Protein AF-A0A645DBS4-F1 (afdb_monomer)

Radius of gyration: 14.43 Å; Cα contacts (8 Å, |Δi|>4): 65; chains: 1; bounding box: 29×24×44 Å

Structure (mmCIF, N/CA/C/O backbone):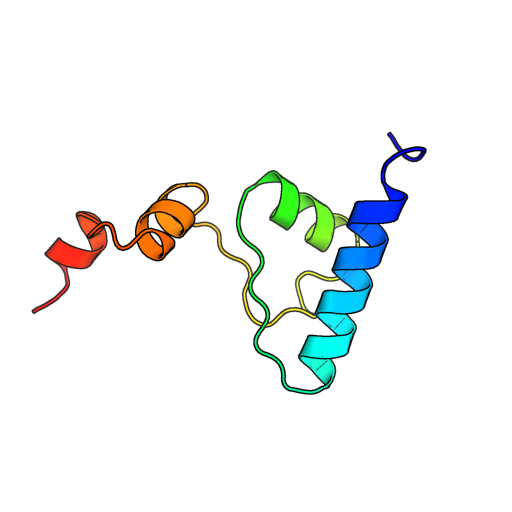
data_AF-A0A645DBS4-F1
#
_entry.id   AF-A0A645DBS4-F1
#
loop_
_atom_site.group_PDB
_atom_site.id
_atom_site.type_symbol
_atom_site.label_atom_id
_atom_site.label_alt_id
_atom_site.label_comp_id
_atom_site.label_asym_id
_atom_site.label_entity_id
_atom_site.label_seq_id
_atom_site.pdbx_PDB_ins_code
_atom_site.Cartn_x
_atom_site.Cartn_y
_atom_site.Cartn_z
_atom_site.occupancy
_atom_site.B_iso_or_equiv
_atom_site.auth_seq_id
_atom_site.auth_comp_id
_atom_site.auth_asym_id
_atom_site.auth_atom_id
_atom_site.pdbx_PDB_model_num
ATOM 1 N N . MET A 1 1 ? 11.156 6.245 21.297 1.00 56.91 1 MET A N 1
ATOM 2 C CA . MET A 1 1 ? 10.434 6.371 20.007 1.00 56.91 1 MET A CA 1
ATOM 3 C C . MET A 1 1 ? 8.923 6.584 20.146 1.00 56.91 1 MET A C 1
ATOM 5 O O . MET A 1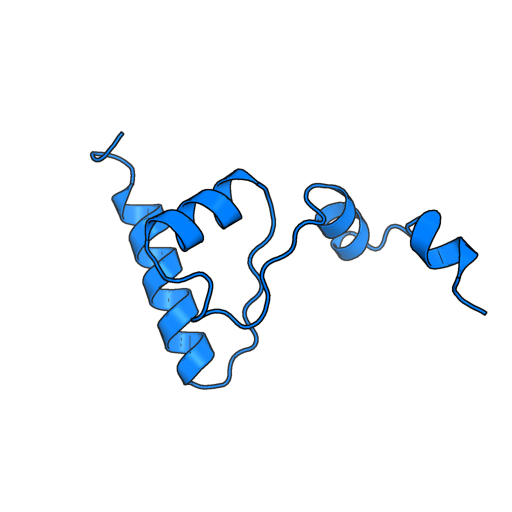 1 ? 8.350 7.144 19.223 1.00 56.91 1 MET A O 1
ATOM 9 N N . ALA A 1 2 ? 8.274 6.235 21.269 1.00 70.06 2 ALA A N 1
ATOM 10 C CA . ALA A 1 2 ? 6.822 6.424 21.442 1.00 70.06 2 ALA A CA 1
ATOM 11 C C . ALA A 1 2 ? 6.329 7.868 21.202 1.00 70.06 2 ALA A C 1
ATOM 13 O O . ALA A 1 2 ? 5.282 8.060 20.592 1.00 70.06 2 ALA A O 1
ATOM 14 N N . ASN A 1 3 ? 7.120 8.875 21.591 1.00 88.75 3 ASN A N 1
ATOM 15 C CA . ASN A 1 3 ? 6.747 10.293 21.483 1.00 88.75 3 ASN A CA 1
ATOM 16 C C . ASN A 1 3 ? 6.464 10.764 20.044 1.00 88.75 3 ASN A C 1
ATOM 18 O O . ASN A 1 3 ? 5.762 11.754 19.867 1.00 88.75 3 ASN A O 1
ATOM 22 N N . PHE A 1 4 ? 6.981 10.063 19.027 1.00 89.56 4 PHE A N 1
ATOM 23 C CA . PHE A 1 4 ? 6.796 10.415 17.612 1.00 89.56 4 PHE A CA 1
ATOM 24 C C . PHE A 1 4 ? 6.011 9.358 16.819 1.00 89.56 4 PHE A C 1
ATOM 26 O O . PHE A 1 4 ? 5.793 9.526 15.625 1.00 89.56 4 PHE A O 1
ATOM 33 N N . ALA A 1 5 ? 5.549 8.281 17.464 1.00 89.44 5 ALA A N 1
ATOM 34 C CA . ALA A 1 5 ? 4.826 7.195 16.795 1.00 89.44 5 ALA A CA 1
ATOM 35 C C . ALA A 1 5 ? 3.348 7.525 16.520 1.00 89.44 5 ALA A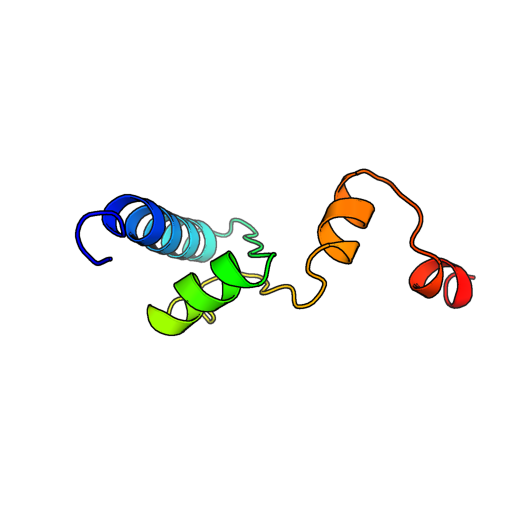 C 1
ATOM 37 O O . ALA A 1 5 ? 2.698 6.850 15.726 1.00 89.44 5 ALA A O 1
ATOM 38 N N . HIS A 1 6 ? 2.806 8.564 17.166 1.00 91.75 6 HIS A N 1
ATOM 39 C CA . HIS A 1 6 ? 1.378 8.882 17.115 1.00 91.75 6 HIS A CA 1
ATOM 40 C C . HIS A 1 6 ? 0.848 9.069 15.683 1.00 91.75 6 HIS A C 1
ATOM 42 O O . HIS A 1 6 ? -0.213 8.544 15.355 1.00 91.75 6 HIS A O 1
ATOM 48 N N . GLY A 1 7 ? 1.605 9.755 14.819 1.00 93.38 7 GLY A N 1
ATOM 49 C CA . GLY A 1 7 ? 1.214 9.977 13.424 1.00 93.38 7 GLY A CA 1
ATOM 50 C C . GLY A 1 7 ? 1.108 8.673 12.634 1.00 93.38 7 GLY A C 1
ATOM 51 O O . GLY A 1 7 ? 0.055 8.379 12.072 1.00 93.38 7 GLY A O 1
ATOM 52 N N . THR A 1 8 ? 2.162 7.853 12.653 1.00 93.06 8 THR A N 1
ATOM 53 C CA . THR A 1 8 ? 2.184 6.538 11.990 1.00 93.06 8 THR A CA 1
ATOM 54 C C . THR A 1 8 ? 1.055 5.645 12.487 1.00 93.06 8 THR A C 1
ATOM 56 O O . THR A 1 8 ? 0.352 5.028 11.686 1.00 93.06 8 THR A O 1
ATOM 59 N N . ASN A 1 9 ? 0.822 5.643 13.802 1.00 90.88 9 ASN A N 1
ATOM 60 C CA . ASN A 1 9 ? -0.243 4.857 14.403 1.00 90.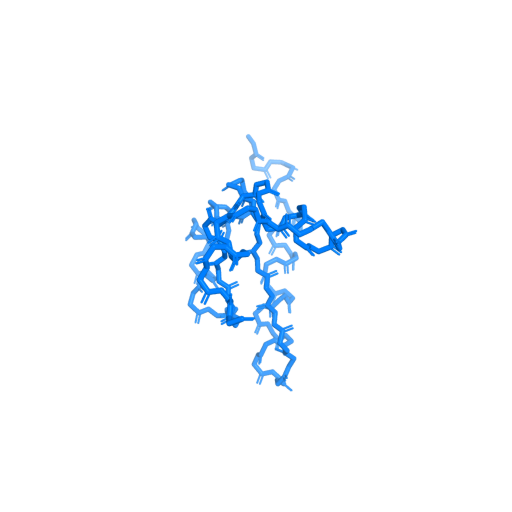88 9 ASN A CA 1
ATOM 61 C C . ASN A 1 9 ? -1.617 5.281 13.884 1.00 90.88 9 ASN A C 1
ATOM 63 O O . ASN A 1 9 ? -2.445 4.438 13.539 1.00 90.88 9 ASN A O 1
ATOM 67 N N . LYS A 1 10 ? -1.845 6.594 13.778 1.00 94.75 10 LYS A N 1
ATOM 68 C CA . LYS A 1 10 ? -3.124 7.107 13.305 1.00 94.75 10 LYS A CA 1
ATOM 69 C C . LYS A 1 10 ? -3.376 6.776 11.838 1.00 94.75 10 LYS A C 1
ATOM 71 O O . LYS A 1 10 ? -4.502 6.442 11.479 1.00 94.75 10 LYS A O 1
ATOM 76 N N . ILE A 1 11 ? -2.337 6.815 11.005 1.00 93.94 11 ILE A N 1
ATOM 77 C CA . ILE A 1 11 ? -2.432 6.392 9.604 1.00 93.94 11 ILE A CA 1
ATOM 78 C C . ILE A 1 11 ? -2.787 4.904 9.506 1.00 93.94 11 ILE A C 1
ATOM 80 O O . ILE A 1 11 ? -3.683 4.558 8.742 1.00 93.94 11 ILE A O 1
ATOM 84 N N . ALA A 1 12 ? -2.166 4.031 10.305 1.00 92.75 12 ALA A N 1
ATOM 85 C CA . ALA A 1 12 ? -2.488 2.602 10.306 1.00 92.75 12 ALA A CA 1
ATOM 86 C C . ALA A 1 12 ? -3.956 2.321 10.689 1.00 92.75 12 ALA A C 1
ATOM 88 O O . ALA A 1 12 ? -4.617 1.512 10.037 1.00 92.75 12 ALA A O 1
ATOM 89 N N . GLU A 1 13 ? -4.491 3.029 11.692 1.00 94.19 13 GLU A N 1
ATOM 90 C CA . GLU A 1 13 ? -5.914 2.954 12.060 1.00 94.19 13 GLU A CA 1
ATOM 91 C C . GLU A 1 13 ? -6.834 3.391 10.914 1.00 94.19 13 GLU A C 1
ATOM 93 O O . GLU A 1 13 ? -7.813 2.708 10.614 1.00 94.19 13 GLU A O 1
ATOM 98 N N . ILE A 1 14 ? -6.520 4.520 10.268 1.00 95.75 14 ILE A N 1
ATOM 99 C CA . ILE A 1 14 ? -7.312 5.055 9.153 1.00 95.75 14 ILE A CA 1
ATOM 100 C C . ILE A 1 14 ? -7.304 4.074 7.982 1.00 95.75 14 ILE A C 1
ATOM 102 O O . ILE A 1 14 ? -8.361 3.806 7.419 1.00 95.75 14 ILE A O 1
ATOM 106 N N . LEU A 1 15 ? -6.142 3.509 7.638 1.00 95.06 15 LEU A N 1
ATOM 107 C CA . LEU A 1 15 ? -6.028 2.513 6.573 1.00 95.06 15 LEU A CA 1
ATOM 108 C C . LEU A 1 15 ? -6.920 1.302 6.852 1.00 95.06 15 LEU A C 1
ATOM 110 O O . LEU A 1 15 ? -7.663 0.877 5.971 1.00 95.06 15 LEU A O 1
ATOM 114 N N . ALA A 1 16 ? -6.907 0.779 8.077 1.00 94.06 16 ALA A N 1
ATOM 115 C CA . ALA A 1 16 ? -7.771 -0.335 8.452 1.00 94.06 16 ALA A CA 1
ATOM 116 C C . ALA A 1 16 ? -9.268 0.012 8.345 1.00 94.06 16 ALA A C 1
ATOM 118 O O . ALA A 1 16 ? -10.053 -0.777 7.816 1.00 94.06 16 ALA A O 1
ATOM 119 N N . ASP A 1 17 ? -9.664 1.204 8.799 1.00 97.00 17 ASP A N 1
ATOM 120 C CA . ASP A 1 17 ? -11.047 1.682 8.718 1.00 97.00 17 ASP A CA 1
ATOM 121 C C . ASP A 1 17 ? -11.521 1.824 7.264 1.00 97.00 17 ASP A C 1
ATOM 123 O O . ASP A 1 17 ? -12.548 1.254 6.894 1.00 97.00 17 ASP A O 1
ATOM 127 N N . VAL A 1 18 ? -10.760 2.503 6.400 1.00 97.69 18 VAL A N 1
ATOM 128 C CA . VAL A 1 18 ? -11.154 2.671 4.989 1.00 97.69 18 VAL A CA 1
ATOM 129 C C . VAL A 1 18 ? -11.142 1.347 4.226 1.00 97.69 18 VAL A C 1
ATOM 131 O O . VAL A 1 18 ? -11.993 1.143 3.361 1.00 97.69 18 VAL A O 1
ATOM 134 N N . THR A 1 19 ? -10.256 0.412 4.592 1.00 97.00 19 THR A N 1
ATOM 135 C CA . THR A 1 19 ? -10.258 -0.950 4.032 1.00 97.00 19 THR A CA 1
ATOM 136 C C . THR A 1 19 ? -11.554 -1.674 4.355 1.00 97.00 19 THR A C 1
ATOM 138 O O . THR A 1 19 ? -12.183 -2.246 3.469 1.00 97.00 19 THR A O 1
ATOM 141 N N . SER A 1 20 ? -12.005 -1.594 5.611 1.00 96.00 20 SER A N 1
ATOM 142 C CA . SER A 1 20 ? -13.279 -2.190 6.033 1.00 96.00 20 SER A CA 1
ATOM 143 C C . SER A 1 20 ? -14.494 -1.587 5.315 1.00 96.00 20 SER A C 1
ATOM 145 O O . SER A 1 20 ? -15.527 -2.240 5.191 1.00 96.00 20 SER A O 1
ATOM 147 N N . LYS A 1 21 ? -14.351 -0.362 4.791 1.00 97.75 21 LYS A N 1
ATOM 148 C CA . LYS A 1 21 ? -15.360 0.352 3.995 1.00 97.75 21 LYS A CA 1
ATOM 149 C C . LYS A 1 21 ? -15.253 0.085 2.489 1.00 97.75 21 LYS A C 1
ATOM 151 O O . LYS A 1 21 ? -16.006 0.675 1.721 1.00 97.75 21 LYS A O 1
ATOM 156 N N . GLY A 1 22 ? -14.347 -0.795 2.062 1.00 95.38 22 GLY A N 1
ATOM 157 C CA . GLY A 1 22 ? -14.215 -1.239 0.673 1.00 95.38 22 GLY A CA 1
ATOM 158 C C . GLY A 1 22 ? -13.131 -0.531 -0.141 1.00 95.38 22 GLY A C 1
ATOM 159 O O . GLY A 1 22 ? -13.004 -0.812 -1.331 1.00 95.38 22 GLY A O 1
ATOM 160 N N . ALA A 1 23 ? -12.335 0.361 0.459 1.00 97.56 23 ALA A N 1
ATOM 161 C CA . ALA A 1 23 ? -11.168 0.912 -0.223 1.00 97.56 23 ALA A CA 1
ATOM 162 C C . ALA A 1 23 ? -10.058 -0.145 -0.324 1.00 97.56 23 ALA A C 1
ATOM 164 O O . ALA A 1 23 ? -9.768 -0.845 0.644 1.00 97.56 23 ALA A O 1
ATOM 165 N N . PHE A 1 24 ? -9.393 -0.228 -1.476 1.00 95.69 24 PHE A N 1
ATOM 166 C CA . PHE A 1 24 ? -8.170 -1.017 -1.582 1.00 95.69 24 PHE A CA 1
ATOM 167 C C . PHE A 1 24 ? -7.020 -0.257 -0.917 1.00 95.69 24 PHE A C 1
ATOM 169 O O . PHE A 1 24 ? -6.699 0.863 -1.318 1.00 95.69 24 PHE A O 1
ATOM 176 N N . THR A 1 25 ? -6.392 -0.858 0.090 1.00 95.25 25 THR A N 1
ATOM 177 C CA . THR A 1 25 ? -5.231 -0.285 0.774 1.00 95.25 25 THR A CA 1
ATOM 178 C C . THR A 1 25 ? -4.012 -1.168 0.605 1.00 95.25 25 THR A C 1
ATOM 180 O O . THR A 1 25 ? -4.046 -2.385 0.791 1.00 95.25 25 THR A O 1
ATOM 183 N N . LEU A 1 26 ? -2.900 -0.529 0.269 1.00 92.19 26 LE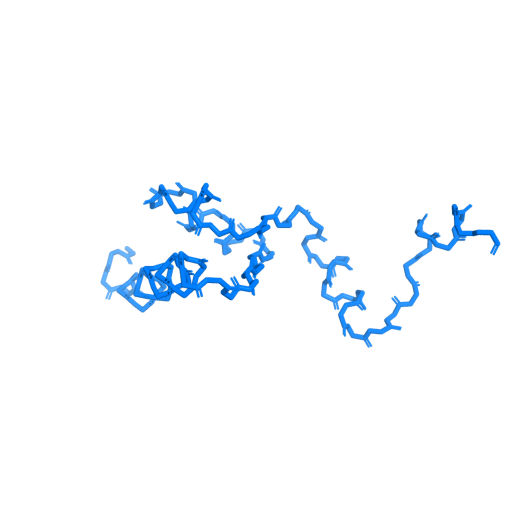U A N 1
ATOM 184 C CA . LEU A 1 26 ? -1.639 -1.204 0.060 1.00 92.19 26 LEU A CA 1
ATOM 185 C C . LEU A 1 26 ? -0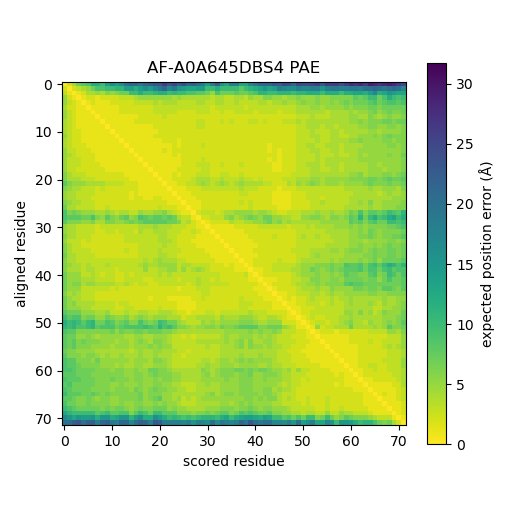.581 -0.559 0.945 1.00 92.19 26 LEU A C 1
ATOM 187 O O . LEU A 1 26 ? -0.368 0.651 0.889 1.00 92.19 26 LEU A O 1
ATOM 191 N N . VAL A 1 27 ? 0.102 -1.383 1.737 1.00 91.75 27 VAL A N 1
ATOM 192 C CA . VAL A 1 27 ? 1.250 -0.969 2.547 1.00 91.75 27 VAL A CA 1
ATOM 193 C C . VAL A 1 27 ? 2.517 -1.560 1.943 1.00 91.75 27 VAL A C 1
ATOM 195 O O . VAL A 1 27 ? 2.629 -2.774 1.795 1.00 91.75 27 VAL A O 1
ATOM 198 N N . GLY A 1 28 ? 3.469 -0.701 1.587 1.00 88.69 28 GLY A N 1
ATOM 199 C CA . GLY A 1 28 ? 4.771 -1.091 1.051 1.00 88.69 28 GLY A CA 1
ATOM 200 C C . GLY A 1 28 ? 5.922 -0.406 1.784 1.00 88.69 28 GLY A C 1
ATOM 201 O O . GLY A 1 28 ? 5.727 0.605 2.459 1.00 88.69 28 GLY A O 1
ATOM 202 N N . GLY A 1 29 ? 7.122 -0.971 1.639 1.00 83.75 29 GLY A N 1
ATOM 203 C CA . GLY A 1 29 ? 8.341 -0.512 2.313 1.00 83.75 29 GLY A CA 1
ATOM 204 C C . GLY A 1 29 ? 8.567 -1.188 3.670 1.00 83.75 29 GLY A C 1
ATOM 205 O O . GLY A 1 29 ? 7.627 -1.410 4.427 1.00 83.75 29 GLY A O 1
ATOM 206 N N . GLY A 1 30 ? 9.824 -1.527 3.979 1.00 84.06 30 GLY A N 1
ATOM 207 C CA . GLY A 1 30 ? 10.174 -2.334 5.157 1.00 84.06 30 GLY A CA 1
ATOM 208 C C . GLY A 1 30 ? 9.700 -1.732 6.483 1.00 84.06 30 GLY A C 1
ATOM 209 O O . GLY A 1 30 ? 9.065 -2.425 7.277 1.00 84.06 30 GLY A O 1
ATOM 210 N N . ASP A 1 31 ? 9.922 -0.432 6.687 1.00 87.94 31 ASP A N 1
ATOM 211 C CA . ASP A 1 31 ? 9.548 0.248 7.934 1.00 87.94 31 ASP A CA 1
ATOM 212 C C . ASP A 1 31 ? 8.029 0.387 8.097 1.00 87.94 31 ASP A C 1
ATOM 214 O O . ASP A 1 31 ? 7.490 0.161 9.182 1.00 87.94 31 ASP A O 1
ATOM 218 N N . SER A 1 32 ? 7.312 0.691 7.011 1.00 89.25 32 SER A N 1
ATOM 219 C CA . SER A 1 32 ? 5.847 0.787 7.019 1.00 89.25 32 SER A CA 1
ATOM 220 C C . SER A 1 32 ? 5.201 -0.567 7.312 1.00 89.25 32 SER A C 1
ATOM 222 O O . SER A 1 32 ? 4.272 -0.649 8.117 1.00 89.25 32 SER A O 1
ATOM 224 N N . VAL A 1 33 ? 5.717 -1.642 6.704 1.00 89.81 33 VAL A N 1
ATOM 225 C CA . VAL A 1 33 ? 5.265 -3.020 6.951 1.00 89.81 33 VAL A CA 1
ATOM 226 C C . VAL A 1 33 ? 5.542 -3.431 8.399 1.00 89.81 33 VAL A C 1
ATOM 228 O O . VAL A 1 33 ? 4.667 -4.005 9.054 1.00 89.81 33 VAL A O 1
ATOM 231 N N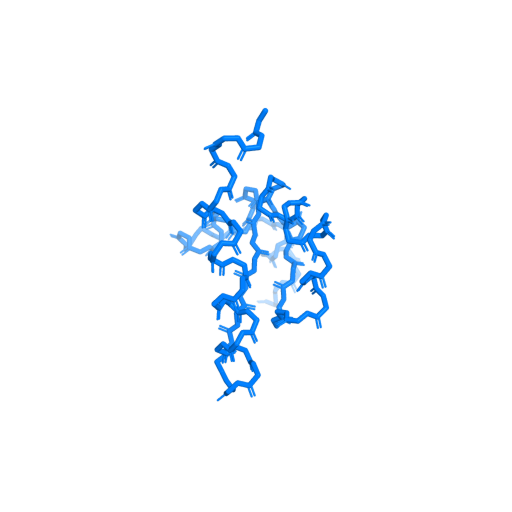 . ALA A 1 34 ? 6.719 -3.096 8.933 1.00 89.31 34 ALA A N 1
ATOM 232 C CA . ALA A 1 34 ? 7.053 -3.355 10.329 1.00 89.31 34 ALA A CA 1
ATOM 233 C C . ALA A 1 34 ? 6.095 -2.625 11.284 1.00 89.31 34 ALA A C 1
ATOM 235 O O . ALA A 1 34 ? 5.583 -3.243 12.218 1.00 89.31 34 ALA A O 1
ATOM 236 N N . ALA A 1 35 ? 5.784 -1.353 11.014 1.00 89.75 35 ALA A N 1
ATOM 237 C CA . ALA A 1 35 ? 4.870 -0.559 11.831 1.00 89.75 35 ALA A CA 1
ATOM 238 C C . ALA A 1 35 ? 3.454 -1.158 11.872 1.00 89.75 35 ALA A C 1
ATOM 240 O O . ALA A 1 35 ? 2.933 -1.431 12.954 1.00 89.75 35 ALA A O 1
ATOM 241 N N . VAL A 1 36 ? 2.839 -1.448 10.717 1.00 90.62 36 VAL A N 1
ATOM 242 C CA . VAL A 1 36 ? 1.477 -2.025 10.691 1.00 90.62 36 VAL A CA 1
ATOM 243 C C . VAL A 1 36 ? 1.420 -3.429 11.295 1.00 90.62 36 VAL A C 1
ATOM 245 O O . VAL A 1 36 ? 0.392 -3.819 11.850 1.00 90.62 36 VAL A O 1
ATOM 248 N N . THR A 1 37 ? 2.523 -4.180 11.237 1.00 89.50 37 THR A N 1
ATOM 249 C CA . THR A 1 37 ? 2.632 -5.512 11.848 1.00 89.50 37 THR A CA 1
ATOM 250 C C . THR A 1 37 ? 2.728 -5.424 13.367 1.00 89.50 37 THR A C 1
ATOM 252 O O . THR A 1 37 ? 1.955 -6.084 14.057 1.00 89.50 37 THR A O 1
ATOM 255 N N . GLN A 1 38 ? 3.609 -4.569 13.900 1.00 89.25 38 GLN A N 1
ATOM 256 C CA . GLN A 1 38 ? 3.751 -4.345 15.347 1.00 89.25 38 GLN A CA 1
ATOM 257 C C . GLN A 1 38 ? 2.444 -3.876 15.995 1.00 89.25 38 GLN A C 1
ATOM 259 O O . GLN A 1 38 ? 2.178 -4.177 17.155 1.00 89.25 38 GLN A O 1
ATOM 264 N N . MET A 1 39 ? 1.613 -3.170 15.232 1.00 87.19 39 MET A N 1
ATOM 265 C CA . MET A 1 39 ? 0.313 -2.683 15.677 1.00 87.19 39 MET A CA 1
ATOM 266 C C . MET A 1 39 ? -0.850 -3.669 15.469 1.00 87.19 39 MET A C 1
ATOM 268 O O . MET A 1 39 ? -1.976 -3.372 15.865 1.00 87.19 39 MET A O 1
ATOM 272 N N . GLY A 1 40 ? -0.626 -4.820 14.825 1.00 90.56 40 GLY A N 1
ATOM 273 C CA . GLY A 1 40 ? -1.682 -5.802 14.543 1.00 90.56 40 GLY A CA 1
ATOM 274 C C . GLY A 1 40 ? -2.669 -5.391 13.438 1.00 90.56 40 GLY A C 1
ATOM 275 O O . GLY A 1 40 ? -3.772 -5.934 13.362 1.00 90.56 40 GLY A O 1
ATOM 276 N N . PHE A 1 41 ? -2.293 -4.443 12.574 1.00 91.56 41 PHE A N 1
ATOM 277 C CA . PHE A 1 41 ? -3.097 -3.983 11.434 1.00 91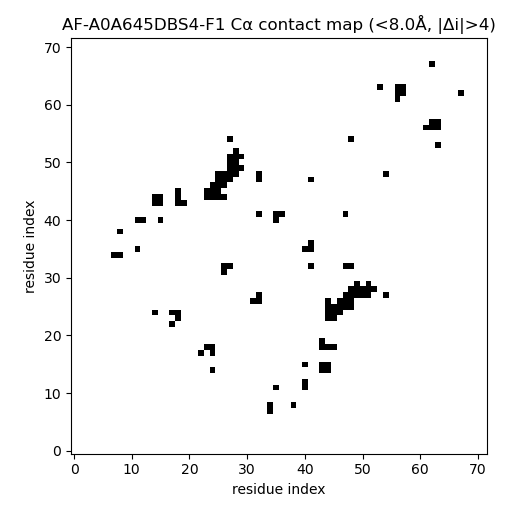.56 41 PHE A CA 1
ATOM 278 C C . PHE A 1 41 ? -2.742 -4.667 10.108 1.00 91.56 41 PHE A C 1
ATOM 280 O O . PHE A 1 41 ? -3.461 -4.475 9.133 1.00 91.56 41 PHE A O 1
ATOM 287 N N . ALA A 1 42 ? -1.698 -5.501 10.060 1.00 88.06 42 ALA A N 1
ATOM 288 C CA . ALA A 1 42 ? -1.279 -6.192 8.833 1.00 88.06 42 ALA A CA 1
ATOM 289 C C . ALA A 1 42 ? -2.411 -6.999 8.161 1.00 88.06 42 ALA A C 1
ATOM 291 O O . ALA A 1 42 ? -2.541 -6.975 6.944 1.00 88.06 42 ALA A O 1
ATOM 292 N N . ASN A 1 43 ? -3.287 -7.634 8.948 1.00 91.12 43 ASN A N 1
ATOM 293 C CA . ASN A 1 43 ? -4.435 -8.398 8.433 1.00 91.12 43 ASN A CA 1
ATOM 294 C C . ASN A 1 43 ? -5.687 -7.536 8.174 1.00 91.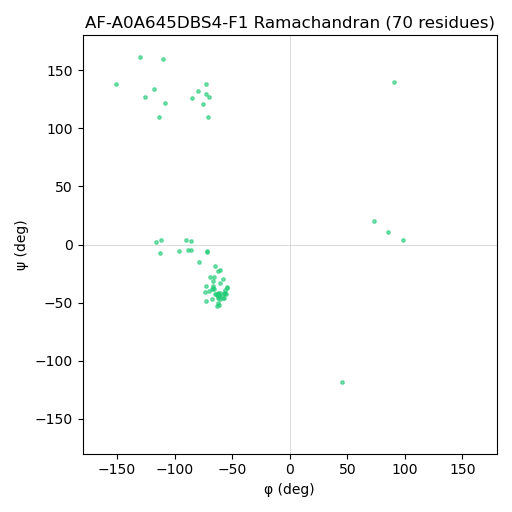12 43 ASN A C 1
ATOM 296 O O . ASN A 1 43 ? -6.750 -8.068 7.868 1.00 91.12 43 ASN A O 1
ATOM 300 N N . LYS A 1 44 ? -5.595 -6.218 8.376 1.00 93.06 44 LYS A N 1
ATOM 301 C CA . LYS A 1 44 ? -6.700 -5.257 8.233 1.00 93.06 44 LYS A CA 1
ATOM 302 C C . LYS A 1 44 ? -6.507 -4.304 7.051 1.00 93.06 44 LYS A C 1
ATOM 304 O O . LYS A 1 44 ? -7.318 -3.405 6.867 1.00 93.06 44 LYS A O 1
ATOM 309 N N . VAL A 1 45 ? -5.449 -4.498 6.269 1.00 93.31 45 VAL A N 1
ATOM 310 C CA . VAL A 1 45 ? -5.185 -3.799 5.005 1.00 93.31 45 VAL A CA 1
ATOM 311 C C . VAL A 1 45 ? -5.337 -4.780 3.843 1.00 93.31 45 VAL A C 1
ATOM 313 O O . VAL A 1 45 ? -5.283 -5.991 4.053 1.00 93.31 45 VAL A O 1
ATOM 316 N N . SER A 1 46 ? -5.550 -4.291 2.620 1.00 94.56 46 SER A N 1
ATOM 317 C CA . SER A 1 46 ? -5.808 -5.181 1.477 1.00 94.56 46 SER A CA 1
ATOM 318 C C . SER A 1 46 ? -4.559 -5.923 1.008 1.00 94.56 46 SER A C 1
ATOM 320 O O . SER A 1 46 ? -4.658 -7.069 0.577 1.00 94.56 46 SER A O 1
ATOM 322 N N . TYR A 1 47 ? -3.388 -5.284 1.072 1.00 92.38 47 TYR A N 1
ATOM 323 C CA . TYR A 1 47 ? -2.133 -5.901 0.655 1.00 92.38 47 TYR A CA 1
ATOM 324 C C . TYR A 1 47 ? -0.926 -5.352 1.417 1.00 92.38 47 TYR A C 1
ATOM 326 O O . TYR A 1 47 ? -0.779 -4.143 1.603 1.00 92.38 47 TYR A O 1
ATOM 334 N N . VAL A 1 48 ? -0.029 -6.258 1.804 1.00 91.75 48 VAL A N 1
ATOM 335 C CA . VAL A 1 48 ? 1.260 -5.944 2.426 1.00 91.75 48 VAL A CA 1
ATOM 336 C C . VAL A 1 48 ? 2.358 -6.368 1.456 1.00 91.75 48 VAL A C 1
ATOM 338 O O . VAL A 1 48 ? 2.570 -7.555 1.218 1.00 91.75 48 VAL A O 1
ATOM 341 N N . SER A 1 49 ? 3.044 -5.393 0.868 1.00 89.62 49 SER A N 1
ATOM 342 C CA . SER A 1 49 ? 4.081 -5.630 -0.131 1.00 89.62 49 SER A CA 1
ATOM 343 C C . SER A 1 49 ? 5.431 -5.913 0.514 1.00 89.62 49 SER A C 1
ATOM 345 O O . SER A 1 49 ? 5.964 -5.100 1.269 1.00 89.62 49 SER A O 1
ATOM 347 N N . THR A 1 50 ? 6.037 -7.033 0.130 1.00 87.25 50 THR A N 1
ATOM 348 C CA . THR A 1 50 ? 7.442 -7.357 0.421 1.00 87.25 50 THR A CA 1
ATOM 349 C C . THR A 1 50 ? 8.404 -6.780 -0.619 1.00 87.25 50 THR A C 1
ATOM 351 O O . THR A 1 50 ? 9.617 -6.871 -0.452 1.00 87.25 50 THR A O 1
ATOM 354 N N . GLY A 1 51 ? 7.881 -6.160 -1.682 1.00 85.31 51 GLY A N 1
ATOM 355 C CA . GLY A 1 51 ? 8.662 -5.689 -2.823 1.00 85.31 51 GLY A CA 1
ATOM 356 C C . GLY A 1 51 ? 9.526 -4.460 -2.547 1.00 85.31 51 GLY A C 1
ATOM 357 O O . GLY A 1 51 ? 10.301 -4.088 -3.419 1.00 85.31 51 GLY A O 1
ATOM 358 N N . GLY A 1 52 ? 9.416 -3.828 -1.371 1.00 84.38 52 GLY A N 1
ATOM 359 C CA . GLY A 1 52 ? 10.270 -2.704 -0.965 1.00 84.38 52 GLY A CA 1
ATOM 360 C C . GLY A 1 52 ? 10.448 -1.659 -2.074 1.00 84.38 52 GLY A C 1
ATOM 361 O O . GLY A 1 52 ? 9.467 -1.082 -2.537 1.00 84.38 52 GLY A O 1
ATOM 362 N N . GLY A 1 53 ? 11.693 -1.463 -2.520 1.00 85.44 53 GLY A N 1
ATOM 363 C CA . GLY A 1 53 ? 12.037 -0.562 -3.626 1.00 85.44 53 GLY A CA 1
ATOM 364 C C . GLY A 1 53 ? 11.483 -0.991 -4.988 1.00 85.44 53 GLY A C 1
ATOM 365 O O . GLY A 1 53 ? 10.973 -0.148 -5.712 1.00 85.44 53 GLY A O 1
ATOM 366 N N . ALA A 1 54 ? 11.457 -2.291 -5.301 1.00 90.12 54 ALA A N 1
ATOM 367 C CA . ALA A 1 54 ? 10.911 -2.787 -6.569 1.00 90.12 54 ALA A CA 1
ATOM 368 C C . ALA A 1 54 ? 9.424 -2.436 -6.729 1.00 90.12 54 ALA A C 1
ATOM 370 O O . ALA A 1 54 ? 8.943 -2.170 -7.826 1.00 90.12 54 ALA A O 1
ATOM 371 N N . MET A 1 55 ? 8.679 -2.397 -5.622 1.00 89.06 55 MET A N 1
ATOM 372 C CA . MET A 1 55 ? 7.287 -1.960 -5.648 1.00 89.06 55 MET A CA 1
ATOM 373 C C . MET A 1 55 ? 7.158 -0.465 -5.981 1.00 89.06 55 MET A C 1
ATOM 375 O O . MET A 1 55 ? 6.241 -0.086 -6.705 1.00 89.06 55 MET A O 1
ATOM 379 N N . LEU A 1 56 ? 8.060 0.376 -5.467 1.00 88.19 56 LEU A N 1
ATOM 380 C CA . LEU A 1 56 ? 8.082 1.807 -5.779 1.00 88.19 56 LEU A CA 1
ATOM 381 C C . LEU A 1 56 ? 8.469 2.037 -7.241 1.00 88.19 56 LEU A C 1
ATOM 383 O O . LEU A 1 56 ? 7.739 2.727 -7.938 1.00 88.19 56 LEU A O 1
ATOM 387 N N . GLU A 1 57 ? 9.518 1.371 -7.728 1.00 91.44 57 GLU A N 1
ATOM 388 C CA . GLU A 1 57 ? 9.927 1.410 -9.140 1.00 91.44 57 GLU A CA 1
ATOM 389 C C . GLU A 1 57 ? 8.774 0.999 -10.070 1.00 91.44 57 GLU A C 1
ATOM 391 O O . GLU A 1 57 ? 8.500 1.652 -11.076 1.00 91.44 57 GLU A O 1
ATOM 396 N N . TYR A 1 58 ? 8.028 -0.047 -9.701 1.00 90.69 58 TYR A N 1
ATOM 397 C CA . TYR A 1 58 ? 6.844 -0.462 -10.449 1.00 90.69 58 TYR A CA 1
ATOM 398 C C . TYR A 1 58 ? 5.745 0.615 -10.466 1.00 90.69 58 TYR A C 1
ATOM 400 O O . TYR A 1 58 ? 5.131 0.849 -11.506 1.00 90.69 58 TYR A O 1
ATOM 408 N N . LEU A 1 59 ? 5.497 1.291 -9.336 1.00 89.12 59 LEU A N 1
ATOM 409 C CA . LEU A 1 59 ? 4.540 2.405 -9.261 1.00 89.12 59 LEU A CA 1
ATOM 410 C C . LEU A 1 59 ? 5.013 3.655 -10.019 1.00 89.12 59 LEU A C 1
ATOM 412 O O . LEU A 1 59 ? 4.180 4.411 -10.512 1.00 89.12 59 LEU A O 1
ATOM 416 N N . GLU A 1 60 ? 6.324 3.855 -10.146 1.00 92.44 60 GLU A N 1
ATOM 417 C CA . GLU A 1 60 ? 6.939 4.891 -10.986 1.00 92.44 60 GLU A CA 1
ATOM 418 C C . GLU A 1 60 ? 6.820 4.578 -12.491 1.00 92.44 60 GLU A C 1
ATOM 420 O O . GLU A 1 60 ? 7.164 5.410 -13.329 1.00 92.44 60 GLU A O 1
ATOM 425 N N . GLY A 1 61 ? 6.296 3.399 -12.851 1.00 92.94 61 GLY A N 1
ATOM 426 C CA . GLY A 1 61 ? 6.108 2.958 -14.233 1.00 92.94 61 GLY A CA 1
ATOM 427 C C . GLY A 1 61 ? 7.343 2.295 -14.842 1.00 92.94 61 GLY A C 1
ATOM 428 O O . GLY A 1 61 ? 7.371 2.053 -16.050 1.00 92.94 61 GLY A O 1
ATOM 429 N N . ILE A 1 62 ? 8.358 1.989 -14.030 1.00 94.06 62 ILE A N 1
ATOM 430 C CA . ILE A 1 62 ? 9.558 1.285 -14.476 1.00 94.06 62 ILE A CA 1
ATOM 431 C C . ILE A 1 62 ? 9.201 -0.180 -14.736 1.00 94.06 62 ILE A C 1
ATOM 433 O O . ILE A 1 62 ? 8.618 -0.876 -13.900 1.00 94.06 62 ILE A O 1
ATOM 437 N N . GLU A 1 63 ? 9.572 -0.673 -15.916 1.00 93.94 63 GLU A N 1
ATOM 438 C CA . GLU A 1 63 ? 9.431 -2.086 -16.243 1.00 93.94 63 GLU A CA 1
ATOM 439 C C . GLU A 1 63 ? 10.447 -2.912 -15.442 1.00 93.94 63 GLU A C 1
ATOM 441 O O . GLU A 1 63 ? 11.650 -2.872 -15.701 1.00 93.94 63 GLU A O 1
ATOM 446 N N . LEU A 1 64 ? 9.958 -3.686 -14.471 1.00 94.56 64 LEU A N 1
ATOM 447 C CA . LEU A 1 64 ? 10.817 -4.548 -13.666 1.00 94.56 64 LEU A CA 1
ATOM 448 C C . LEU A 1 64 ? 11.348 -5.725 -14.506 1.00 94.56 64 LEU A C 1
ATOM 450 O O . LEU A 1 64 ? 10.537 -6.497 -15.033 1.00 94.56 64 LEU A O 1
ATOM 454 N N . PRO A 1 65 ? 12.677 -5.961 -14.562 1.00 93.38 65 PRO A N 1
ATOM 455 C CA . PRO A 1 65 ? 13.265 -7.027 -15.379 1.00 93.38 65 PRO A CA 1
ATOM 456 C C . PRO A 1 65 ? 12.702 -8.421 -15.075 1.00 93.38 65 PRO A C 1
ATOM 458 O O . PRO A 1 65 ? 12.454 -9.205 -15.987 1.00 93.38 65 PRO A O 1
ATOM 461 N N . GLY A 1 66 ? 12.453 -8.717 -13.794 1.00 93.38 66 GLY A N 1
ATOM 462 C CA . GLY A 1 66 ? 11.891 -10.001 -13.368 1.00 93.38 66 GLY A CA 1
ATOM 463 C C . GLY A 1 66 ? 10.448 -10.220 -13.831 1.00 93.38 66 GLY A C 1
ATOM 464 O O . GLY A 1 66 ? 10.097 -11.337 -14.193 1.00 93.38 66 GLY A O 1
ATOM 465 N N . ILE A 1 67 ? 9.628 -9.161 -13.874 1.00 92.94 67 ILE A N 1
ATOM 466 C CA . ILE A 1 67 ? 8.255 -9.233 -14.403 1.00 92.94 67 ILE A CA 1
ATOM 467 C C . ILE A 1 67 ? 8.289 -9.340 -15.929 1.00 92.94 67 ILE A C 1
ATOM 469 O O . ILE A 1 67 ? 7.542 -10.127 -16.502 1.00 92.94 67 ILE A O 1
ATOM 473 N N . LYS A 1 68 ? 9.176 -8.589 -16.590 1.00 94.56 68 LYS A N 1
ATOM 474 C CA . LYS A 1 68 ? 9.359 -8.649 -18.044 1.00 94.56 68 LYS A CA 1
ATOM 475 C C . LYS A 1 68 ? 9.709 -10.055 -18.523 1.00 94.56 68 LYS A C 1
ATOM 477 O O . LYS A 1 68 ? 9.166 -10.502 -19.518 1.00 94.56 68 LYS A O 1
ATOM 482 N N . ALA A 1 69 ? 10.584 -10.759 -17.806 1.00 95.69 69 ALA A N 1
ATOM 483 C CA . ALA A 1 69 ? 11.031 -12.098 -18.188 1.00 95.69 69 ALA A CA 1
ATOM 484 C C . ALA A 1 69 ? 9.921 -13.170 -18.170 1.00 95.69 69 ALA A C 1
ATOM 486 O O . ALA A 1 69 ? 10.105 -14.225 -18.772 1.00 95.69 69 ALA A O 1
ATOM 487 N N . ILE A 1 70 ? 8.805 -12.923 -17.473 1.00 95.56 70 ILE A N 1
ATOM 488 C CA . ILE A 1 70 ? 7.663 -13.852 -17.361 1.00 95.56 70 ILE A CA 1
ATOM 489 C C . ILE A 1 70 ? 6.392 -13.338 -18.048 1.00 95.56 70 ILE A C 1
ATOM 491 O O . ILE A 1 70 ? 5.394 -14.056 -18.091 1.00 95.56 70 ILE A O 1
ATOM 495 N N . ARG A 1 71 ? 6.399 -12.091 -18.527 1.00 86.88 71 ARG A N 1
ATOM 496 C CA . ARG A 1 71 ? 5.327 -11.540 -19.355 1.00 86.88 71 ARG A CA 1
ATOM 497 C C . ARG A 1 71 ? 5.526 -12.035 -20.786 1.00 86.88 71 ARG A C 1
ATOM 499 O O . ARG A 1 71 ? 6.646 -11.987 -21.282 1.00 86.88 71 ARG A O 1
ATOM 506 N N . GLU A 1 72 ? 4.444 -12.532 -21.383 1.00 67.00 72 GLU A N 1
ATOM 507 C CA . GLU A 1 72 ? 4.389 -13.016 -22.773 1.00 67.00 72 GLU A CA 1
ATOM 508 C C . GLU A 1 72 ? 4.908 -11.988 -23.789 1.00 67.00 72 GLU A C 1
ATOM 510 O O . GLU A 1 72 ? 4.542 -10.793 -23.668 1.00 67.00 72 GLU A O 1
#

Nearest PDB structures (foldseek):
  7zy7-assembly2_B  TM=9.413E-01  e=2.800E-05  Chlamydomonas reinhardtii
  1vpe-assembly1_A  TM=9.069E-01  e=8.558E-05  Thermotoga maritima
  7zy7-assembly1_A  TM=9.163E-01  e=8.558E-05  Chlamydomonas reinhardtii
  5m3u-assembly1_A  TM=9.422E-01  e=3.708E-04  Homo sapiens
  1qpg-assembly1_A  TM=9.399E-01  e=6.046E-04  Saccharomyces cerevisiae

Foldseek 3Di:
DVVPCVVLLVVLVVQLVVVVVPDAFEFEADVNLVSNVVVVSCVSHNYYDPCHVVVVCVVVVHDDPVVVVPDD

Solvent-accessible surface area (backbone atoms only — not comparable to full-atom values): 4275 Å² total; per-residue (Å²): 116,74,94,70,41,62,63,62,53,50,51,48,54,49,45,30,53,45,26,76,73,70,44,88,33,76,42,56,28,70,67,54,45,49,51,31,46,77,71,71,40,57,87,40,40,70,41,78,48,85,48,37,66,62,48,51,42,47,74,74,66,47,83,50,68,76,59,55,77,72,52,134

Secondary structure (DSSP, 8-state):
-HHHHHHHHHHHHHHHHHHHTT---EE-SHHHHHHHHHTT-GGGSSEE---HHHHHHHHTT---HHHHTT--

Mean predicted aligned error: 4.33 Å

pLDDT: mean 90.57, std 6.46, range [56.91, 97.75]

InterPro domains:
  IPR001576 Phosphoglycerate kinase [PF00162] (1-61)
  IPR001576 Phosphoglycerate kinase [PR00477] (25-36)
  IPR001576 Phosphoglycerate kinase [PR00477] (48-65)
  IPR001576 Phosphoglycerate kinase [PTHR11406] (1-71)
  IPR015824 Phosphoglycerate kinase, N-terminal [G3DSA:3.40.50.1260] (1-71)
  IPR036043 Phosphoglycerate kinase superfamily [SSF53748] (2-72)

Sequence (72 aa):
MANFAHGTNKIAEILADVTSKGAFTLVGGGDSVAAVTQMGFANKVSYVSTGGGAMLEYLEGIELPGIKAIRE

Organism: NCBI:txid1076179